Protein AF-A0ABD5S0T3-F1 (afdb_monomer_lite)

Organism: NCBI:txid1776492

Radius of gyration: 14.3 Å; chains: 1; bounding box: 36×29×38 Å

Foldseek 3Di:
DDDPPPPPPDPPDPLLVLLVVLLVLVQVVCCVVPRHADVVHQLQNVQVVCVVVPDDVLNVLSSVLNCCCPVHPHDGRVSSVSSNVSSVVVCVVSPVVCCVVPPDDD

Sequence (106 aa):
YRMLWLYRQGARTDPKADVERAFARLEYLLSREYRERRQGETPRAYLRSLGSVGLDSRAATVGRLYERAHYGAGIDPEEADEAVRTVNALVRERTPVVGRLFGRSS

InterPro domains:
  IPR025403 Protein-glutamine gamma-glutamyltransferase-like, C-terminal [PF13559] (22-86)

pLDDT: mean 83.35, std 18.57, range [37.22, 97.5]

Secondary structure (DSSP, 8-state):
----STT---SS--HHHHHHHHHHHHHHHHHHHT-PPPTT--HHHHHHHHHTTT--HHHHHHHHHHHHHHHSS---HHHHHHHHHHHHHHHHHH-TTGGGTS----

Structure (mmCIF, N/CA/C/O backbone):
data_AF-A0ABD5S0T3-F1
#
_entry.id   AF-A0ABD5S0T3-F1
#
loop_
_atom_site.group_PDB
_atom_site.id
_atom_site.type_symbol
_atom_site.label_atom_id
_atom_site.label_alt_id
_atom_site.label_comp_id
_atom_site.label_asym_id
_atom_site.label_entity_id
_atom_site.label_seq_id
_atom_site.pdbx_PDB_ins_code
_atom_site.Cartn_x
_atom_site.Cartn_y
_atom_site.Cartn_z
_atom_site.occupancy
_atom_site.B_iso_or_equiv
_atom_site.auth_seq_id
_atom_site.auth_comp_id
_atom_site.auth_asym_id
_atom_site.auth_atom_id
_atom_site.pdbx_PDB_model_num
ATOM 1 N N . TYR A 1 1 ? 10.627 18.828 -4.176 1.00 37.22 1 TYR A N 1
ATOM 2 C CA . TYR A 1 1 ? 11.482 18.889 -5.377 1.00 37.22 1 TYR A CA 1
ATOM 3 C C . TYR A 1 1 ? 10.721 18.240 -6.534 1.00 37.22 1 TYR A C 1
ATOM 5 O O . TYR A 1 1 ? 10.343 17.087 -6.423 1.00 37.22 1 TYR A O 1
ATOM 13 N N . ARG A 1 2 ? 10.407 19.054 -7.551 1.00 49.41 2 ARG A N 1
ATOM 14 C CA . ARG A 1 2 ? 10.103 18.791 -8.975 1.00 49.41 2 ARG A CA 1
ATOM 15 C C . ARG A 1 2 ? 9.215 17.606 -9.432 1.00 49.41 2 ARG A C 1
ATOM 17 O O . ARG A 1 2 ? 9.657 16.478 -9.612 1.00 49.41 2 ARG A O 1
ATOM 24 N N . MET A 1 3 ? 7.992 17.993 -9.806 1.00 49.16 3 MET A N 1
ATOM 25 C CA . MET A 1 3 ? 7.000 17.335 -10.668 1.00 49.16 3 MET A CA 1
ATOM 26 C C . MET A 1 3 ? 7.515 17.130 -12.112 1.00 49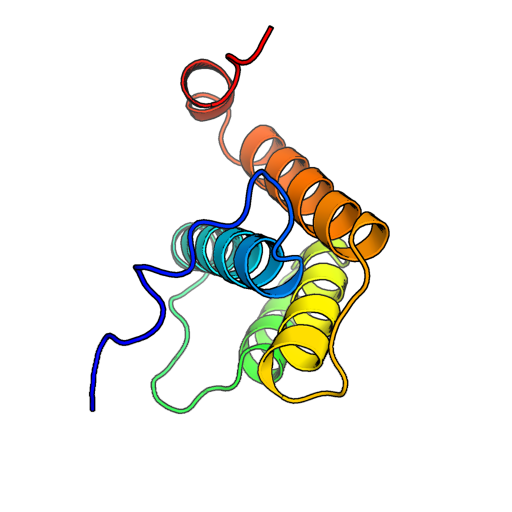.16 3 MET A C 1
ATOM 28 O O . MET A 1 3 ? 7.159 17.890 -13.007 1.00 49.16 3 MET A O 1
ATOM 32 N N . LEU A 1 4 ? 8.371 16.133 -12.358 1.00 51.41 4 LEU A N 1
ATOM 33 C CA . LEU A 1 4 ? 8.871 15.823 -13.716 1.00 51.41 4 LEU A CA 1
ATOM 34 C C . LEU A 1 4 ? 8.328 14.526 -14.325 1.00 51.41 4 LEU A C 1
ATOM 36 O O . LEU A 1 4 ? 8.660 14.205 -15.460 1.00 51.41 4 LEU A O 1
ATOM 40 N N . TRP A 1 5 ? 7.463 13.801 -13.619 1.00 55.38 5 TRP A N 1
ATOM 41 C CA . TRP A 1 5 ? 6.963 12.510 -14.101 1.00 55.38 5 TRP A CA 1
ATOM 42 C C . TRP A 1 5 ? 5.483 12.534 -14.542 1.00 55.38 5 TRP A C 1
ATOM 44 O O . TRP A 1 5 ? 5.016 11.614 -15.198 1.00 55.38 5 TRP A O 1
ATOM 54 N N . LEU A 1 6 ? 4.766 13.649 -14.331 1.00 51.81 6 LEU A N 1
ATOM 55 C CA . LEU A 1 6 ? 3.372 13.833 -14.781 1.00 51.81 6 LEU A CA 1
ATOM 56 C C . LEU A 1 6 ? 3.182 13.853 -16.316 1.00 51.81 6 LEU A C 1
ATOM 58 O O . LEU A 1 6 ? 2.044 13.833 -16.776 1.00 51.81 6 LEU A O 1
ATOM 62 N N . TYR A 1 7 ? 4.262 13.879 -17.108 1.00 47.38 7 TYR A N 1
ATOM 63 C CA . TYR A 1 7 ? 4.205 14.029 -18.570 1.00 47.38 7 TYR A CA 1
ATOM 64 C C . TYR A 1 7 ? 4.801 12.870 -19.376 1.00 47.38 7 TYR A C 1
ATOM 66 O O . TYR A 1 7 ? 4.855 12.967 -20.602 1.00 47.38 7 TYR A O 1
ATOM 74 N N . ARG A 1 8 ? 5.198 11.747 -18.757 1.00 53.94 8 ARG A N 1
ATOM 75 C CA . ARG A 1 8 ? 5.528 10.550 -19.548 1.00 53.94 8 ARG A CA 1
ATOM 76 C C . ARG A 1 8 ? 4.231 9.832 -19.949 1.00 53.94 8 ARG A C 1
ATOM 78 O O . ARG A 1 8 ? 3.863 8.806 -19.397 1.00 53.94 8 ARG A O 1
ATOM 85 N N . GLN A 1 9 ? 3.529 10.419 -20.913 1.00 53.12 9 GLN A N 1
ATOM 86 C CA . GLN A 1 9 ? 2.460 9.780 -21.674 1.00 53.12 9 GLN A CA 1
ATOM 87 C C . GLN A 1 9 ? 3.103 8.819 -22.686 1.00 53.12 9 GLN A C 1
ATOM 89 O O . GLN A 1 9 ? 3.449 9.211 -23.797 1.00 53.12 9 GLN A O 1
ATOM 94 N N . GLY A 1 10 ? 3.312 7.568 -22.278 1.00 42.94 10 GLY A N 1
ATOM 95 C CA . GLY A 1 10 ? 3.418 6.429 -23.188 1.00 42.94 10 GLY A CA 1
ATOM 96 C C . GLY A 1 10 ? 2.121 5.641 -23.061 1.00 42.94 10 GLY A C 1
ATOM 97 O O . GLY A 1 10 ? 1.704 5.374 -21.937 1.00 42.94 10 GLY A O 1
ATOM 98 N N . ALA A 1 11 ? 1.449 5.379 -24.184 1.00 46.72 11 ALA A N 1
ATOM 99 C CA . ALA A 1 11 ? 0.174 4.663 -24.287 1.00 46.72 11 ALA A CA 1
ATOM 100 C C . ALA A 1 11 ? 0.061 3.549 -23.240 1.00 46.72 11 ALA A C 1
ATOM 102 O O . ALA A 1 11 ? 1.035 2.820 -23.131 1.00 46.72 11 ALA A O 1
ATOM 103 N N . ARG A 1 12 ? -1.063 3.461 -22.491 1.00 58.47 12 ARG A N 1
ATOM 104 C CA . ARG A 1 12 ? -1.375 2.427 -21.467 1.00 58.47 12 ARG A CA 1
ATOM 105 C C . ARG A 1 12 ? -0.183 1.496 -21.192 1.00 58.47 12 ARG A C 1
ATOM 107 O O . ARG A 1 12 ? 0.016 0.652 -22.056 1.00 58.47 12 ARG A O 1
ATOM 114 N N . THR A 1 13 ? 0.548 1.638 -20.073 1.00 63.91 13 THR A N 1
ATOM 115 C CA . THR A 1 13 ? 1.523 0.676 -19.472 1.00 63.91 13 THR A CA 1
ATOM 116 C C . THR A 1 13 ? 2.755 1.420 -18.920 1.00 63.91 13 THR A C 1
ATOM 118 O O . THR A 1 13 ? 3.841 1.345 -19.486 1.00 63.91 13 THR A O 1
ATOM 121 N N . ASP A 1 14 ? 2.627 2.146 -17.803 1.00 82.50 14 ASP A N 1
ATOM 122 C CA . ASP A 1 14 ? 3.775 2.274 -16.887 1.00 82.50 14 ASP A CA 1
ATOM 123 C C . ASP A 1 14 ? 3.402 1.477 -15.633 1.00 82.50 14 ASP A C 1
ATOM 125 O O . ASP A 1 14 ? 2.657 1.979 -14.788 1.00 82.50 14 ASP A O 1
ATOM 129 N N . PRO A 1 15 ? 3.866 0.220 -15.520 1.00 90.25 15 PRO A N 1
ATOM 130 C CA . PRO A 1 15 ? 3.507 -0.663 -14.416 1.00 90.25 15 PRO A CA 1
ATOM 131 C C . PRO A 1 15 ? 3.727 -0.007 -13.050 1.00 90.25 15 PRO A C 1
ATOM 133 O O . PRO A 1 15 ? 2.887 -0.113 -12.153 1.00 90.25 15 PRO A O 1
ATOM 136 N N . LYS A 1 16 ? 4.814 0.767 -12.910 1.00 91.06 16 LYS A N 1
ATOM 137 C CA . LYS A 1 16 ? 5.114 1.505 -11.682 1.00 91.06 16 LYS A CA 1
ATOM 138 C C . LYS A 1 16 ? 4.027 2.529 -11.373 1.00 91.06 16 LYS A C 1
ATOM 140 O O . LYS A 1 16 ? 3.556 2.581 -10.238 1.00 91.06 16 LYS A O 1
ATOM 145 N N . ALA A 1 17 ? 3.602 3.300 -12.373 1.00 90.38 17 ALA A N 1
ATOM 146 C CA . ALA A 1 17 ? 2.526 4.279 -12.239 1.00 90.38 17 ALA A CA 1
ATOM 147 C C . ALA A 1 17 ? 1.245 3.672 -11.682 1.00 90.38 17 ALA A C 1
ATOM 149 O O . ALA A 1 17 ? 0.579 4.246 -10.814 1.00 90.38 17 ALA A O 1
ATOM 150 N N . ASP A 1 18 ? 0.885 2.519 -12.230 1.00 91.88 18 ASP A N 1
ATOM 151 C CA . ASP A 1 18 ? -0.378 1.870 -11.938 1.00 91.88 18 ASP A CA 1
ATOM 152 C C . ASP A 1 18 ? -0.379 1.299 -10.522 1.00 91.88 18 ASP A C 1
ATOM 154 O O . ASP A 1 18 ? -1.361 1.472 -9.793 1.00 91.88 18 ASP A O 1
ATOM 158 N N . VAL A 1 19 ? 0.750 0.750 -10.071 1.00 95.00 19 VAL A N 1
ATOM 159 C CA . VAL A 1 19 ? 0.901 0.296 -8.685 1.00 95.00 19 VAL A CA 1
ATOM 160 C C . VAL A 1 19 ? 0.986 1.449 -7.693 1.00 95.00 19 VAL A C 1
ATOM 162 O O . VAL A 1 19 ? 0.361 1.366 -6.636 1.00 95.00 19 VAL A O 1
ATOM 165 N N . GLU A 1 20 ? 1.673 2.548 -8.012 1.00 94.62 20 GLU A N 1
ATOM 166 C CA . GLU A 1 20 ? 1.678 3.745 -7.159 1.00 94.62 20 GLU A CA 1
ATOM 167 C C . GLU A 1 20 ? 0.258 4.296 -6.970 1.00 94.62 20 GLU A C 1
ATOM 169 O O . GLU A 1 20 ? -0.165 4.581 -5.844 1.00 94.62 20 GLU A O 1
ATOM 174 N N . ARG A 1 21 ? -0.529 4.358 -8.051 1.00 93.94 21 ARG A N 1
ATOM 175 C CA . ARG A 1 21 ? -1.935 4.780 -7.997 1.00 93.94 21 ARG A CA 1
ATOM 176 C C . ARG A 1 21 ? -2.807 3.794 -7.220 1.00 93.94 21 ARG A C 1
ATOM 178 O O . ARG A 1 21 ? -3.666 4.221 -6.445 1.00 93.94 21 ARG A O 1
ATOM 185 N N . ALA A 1 22 ? -2.616 2.490 -7.419 1.00 95.56 22 ALA A N 1
ATOM 186 C CA . ALA A 1 22 ? -3.337 1.456 -6.683 1.00 95.56 22 ALA A CA 1
ATOM 187 C C . ALA A 1 22 ? -3.040 1.545 -5.179 1.00 95.56 22 ALA A C 1
ATOM 189 O O . ALA A 1 22 ? -3.965 1.548 -4.365 1.00 95.56 22 ALA A O 1
ATOM 190 N N . PHE A 1 23 ? -1.772 1.704 -4.806 1.00 96.56 23 PHE A N 1
ATOM 191 C CA . PHE A 1 23 ? -1.364 1.834 -3.413 1.00 96.56 23 PHE A CA 1
ATOM 192 C C . PHE A 1 23 ? -1.922 3.102 -2.758 1.00 96.56 23 PHE A C 1
ATOM 194 O O . PHE A 1 23 ? -2.440 3.027 -1.647 1.00 96.56 23 PHE A O 1
ATOM 201 N N . ALA A 1 24 ? -1.918 4.247 -3.448 1.00 94.94 24 ALA A N 1
ATOM 202 C CA . ALA A 1 24 ? -2.523 5.475 -2.926 1.00 94.94 24 ALA A CA 1
ATOM 203 C C . ALA A 1 24 ? -4.027 5.308 -2.630 1.00 94.94 24 ALA A C 1
ATOM 205 O O . ALA A 1 24 ? -4.525 5.775 -1.605 1.00 94.94 24 ALA A O 1
ATOM 206 N N . ARG A 1 25 ? -4.758 4.592 -3.498 1.00 96.62 25 ARG A N 1
ATOM 207 C CA . ARG A 1 25 ? -6.180 4.267 -3.276 1.00 96.62 25 ARG A CA 1
ATOM 208 C C . ARG A 1 25 ? -6.380 3.322 -2.093 1.00 96.62 25 ARG A C 1
ATOM 210 O O . ARG A 1 25 ? -7.331 3.503 -1.335 1.00 96.62 25 ARG A O 1
ATOM 217 N N . LEU A 1 26 ? -5.498 2.336 -1.931 1.00 96.56 26 LEU A N 1
ATOM 218 C CA . LEU A 1 26 ? -5.501 1.453 -0.768 1.00 96.56 26 LEU A CA 1
ATOM 219 C C . LEU A 1 26 ? -5.248 2.243 0.521 1.00 96.56 26 LEU A C 1
ATOM 221 O O . LEU A 1 26 ? -6.007 2.098 1.469 1.00 96.56 26 LEU A O 1
ATOM 225 N N . GLU A 1 27 ? -4.233 3.106 0.557 1.00 95.69 27 GLU A N 1
ATOM 226 C CA . GLU A 1 27 ? -3.921 3.923 1.735 1.00 95.69 27 GLU A CA 1
ATOM 227 C C . GLU A 1 27 ? -5.089 4.835 2.121 1.00 95.69 27 GLU A C 1
ATOM 229 O O . GLU A 1 27 ? -5.428 4.931 3.298 1.00 95.69 27 GLU A O 1
ATOM 234 N N . TYR A 1 28 ? -5.766 5.429 1.136 1.00 93.88 28 TYR A N 1
ATOM 235 C CA . TYR A 1 28 ? -6.985 6.196 1.379 1.00 93.88 28 TYR A CA 1
ATOM 236 C C . TYR A 1 28 ? -8.118 5.344 1.976 1.00 93.88 28 TYR A C 1
ATOM 238 O O . TYR A 1 28 ? -8.803 5.780 2.896 1.00 93.88 28 TYR A O 1
ATOM 246 N N . LEU A 1 29 ? -8.325 4.117 1.489 1.00 94.00 29 LEU A N 1
ATOM 247 C CA . LEU A 1 29 ? -9.315 3.207 2.074 1.00 94.00 29 LEU A CA 1
ATOM 248 C C . LEU A 1 29 ? -8.965 2.877 3.536 1.00 94.00 29 LEU A C 1
ATOM 250 O O . LEU A 1 29 ? -9.822 2.953 4.415 1.00 94.00 29 LEU A O 1
ATOM 254 N N . LEU A 1 30 ? -7.698 2.557 3.804 1.00 94.69 30 LEU A N 1
ATOM 255 C CA . LEU A 1 30 ? -7.223 2.180 5.137 1.00 94.69 30 LEU A CA 1
ATOM 256 C C . LEU A 1 30 ? -7.220 3.349 6.124 1.00 94.69 30 LEU A C 1
ATOM 258 O O . LEU A 1 30 ? -7.452 3.136 7.315 1.00 94.69 30 LEU A O 1
ATOM 262 N N . SER A 1 31 ? -7.012 4.579 5.651 1.00 93.81 31 SER A N 1
ATOM 263 C CA . SER A 1 31 ? -7.105 5.763 6.504 1.00 93.81 31 SER A CA 1
ATOM 264 C C . SER A 1 31 ? -8.524 6.012 7.003 1.00 93.81 31 SER A C 1
ATOM 266 O O . SER A 1 31 ? -8.704 6.471 8.128 1.00 93.81 31 SER A O 1
ATOM 268 N N . ARG A 1 32 ? -9.527 5.662 6.191 1.00 92.38 32 ARG A N 1
ATOM 269 C CA . ARG A 1 32 ? -10.947 5.753 6.546 1.00 92.38 32 ARG A CA 1
ATOM 270 C C . ARG A 1 32 ? -11.403 4.638 7.480 1.00 92.38 32 ARG A C 1
ATOM 272 O O . ARG A 1 32 ? -12.270 4.884 8.311 1.00 92.38 32 ARG A O 1
ATOM 279 N N . GLU A 1 33 ? -10.866 3.435 7.307 1.00 90.50 33 GLU A N 1
ATOM 280 C CA . GLU A 1 33 ? -11.273 2.243 8.060 1.00 90.50 33 GLU A CA 1
ATOM 281 C C . GLU A 1 33 ? -10.540 2.110 9.403 1.00 90.50 33 GLU A C 1
ATOM 283 O O . GLU A 1 33 ? -11.131 1.675 10.387 1.00 90.50 33 GLU A O 1
ATOM 288 N N . TYR A 1 34 ? -9.267 2.511 9.457 1.00 92.38 34 TYR A N 1
ATOM 289 C CA . TYR A 1 34 ? -8.416 2.323 10.629 1.00 92.38 34 TYR A CA 1
ATOM 290 C C . TYR A 1 34 ? -7.821 3.646 11.117 1.00 92.38 34 TYR A C 1
ATOM 292 O O . TYR A 1 34 ? -8.280 4.228 12.096 1.00 92.38 34 TYR A O 1
ATOM 300 N N . ARG A 1 35 ? -6.752 4.106 10.460 1.00 95.00 35 ARG A N 1
ATOM 301 C CA . ARG A 1 35 ? -6.023 5.332 10.803 1.00 95.00 35 ARG A CA 1
ATOM 302 C C . ARG A 1 35 ? -5.166 5.791 9.639 1.00 95.00 35 ARG A C 1
ATOM 304 O O . ARG A 1 35 ? -4.716 4.975 8.836 1.00 95.00 35 ARG A O 1
ATOM 311 N N . GLU A 1 36 ? -4.838 7.072 9.608 1.00 95.31 36 GLU A N 1
ATOM 312 C CA . GLU A 1 36 ? -3.845 7.610 8.680 1.00 95.31 36 GLU A CA 1
ATOM 313 C C . GLU A 1 36 ? -2.445 7.015 8.922 1.00 95.31 36 GLU A C 1
ATOM 315 O O . GLU A 1 36 ? -2.080 6.628 10.045 1.00 95.31 36 GLU A O 1
ATOM 320 N N . ARG A 1 37 ? -1.648 6.942 7.850 1.00 96.06 37 ARG A N 1
ATOM 321 C CA . ARG A 1 37 ? -0.224 6.606 7.928 1.00 96.06 37 ARG A CA 1
ATOM 322 C C . ARG A 1 37 ? 0.520 7.741 8.627 1.00 96.06 37 ARG A C 1
ATOM 324 O O . ARG A 1 37 ? 0.332 8.909 8.294 1.00 96.06 37 ARG A O 1
ATOM 331 N N . ARG A 1 38 ? 1.373 7.413 9.598 1.00 94.38 38 ARG A N 1
ATOM 332 C CA . ARG A 1 38 ? 2.121 8.433 10.347 1.00 94.38 38 ARG A CA 1
ATOM 333 C C . ARG A 1 38 ? 3.213 9.048 9.476 1.00 94.38 38 ARG A C 1
ATOM 335 O O . ARG A 1 38 ? 3.752 8.409 8.573 1.00 94.38 38 ARG A O 1
ATOM 342 N N . GLN A 1 39 ? 3.591 10.285 9.785 1.00 93.56 39 GLN A N 1
ATOM 343 C CA . GLN A 1 39 ? 4.748 10.908 9.150 1.00 93.56 39 GLN A CA 1
ATOM 344 C C . GLN A 1 39 ? 6.008 10.065 9.417 1.00 93.56 39 GLN A C 1
ATOM 346 O O . GLN A 1 39 ? 6.258 9.654 10.547 1.00 93.56 39 GLN A O 1
ATOM 351 N N . GLY A 1 40 ? 6.777 9.776 8.364 1.00 93.69 40 GLY A N 1
ATOM 352 C CA . GLY A 1 40 ? 7.976 8.932 8.438 1.00 93.69 40 GLY A CA 1
ATOM 353 C C . GLY A 1 40 ? 7.705 7.424 8.525 1.00 93.69 40 GLY A C 1
ATOM 354 O O . GLY A 1 40 ? 8.646 6.636 8.465 1.00 93.69 40 GLY A O 1
ATOM 355 N N . GLU A 1 41 ? 6.445 6.996 8.628 1.00 95.62 41 GLU A N 1
ATOM 356 C CA . GLU A 1 41 ? 6.092 5.579 8.606 1.00 95.62 41 GLU A CA 1
ATOM 357 C C . GLU A 1 41 ? 6.167 5.034 7.178 1.00 95.62 41 GLU A C 1
ATOM 359 O O . GLU A 1 41 ? 5.573 5.583 6.247 1.00 95.62 41 GLU A O 1
ATOM 364 N N . THR A 1 42 ? 6.899 3.934 7.000 1.00 95.06 42 THR A N 1
ATOM 365 C CA . THR A 1 42 ? 7.001 3.283 5.692 1.00 95.06 42 THR A CA 1
ATOM 366 C C . THR A 1 42 ? 5.696 2.559 5.340 1.00 95.06 42 THR A C 1
ATOM 368 O O . THR A 1 42 ? 4.998 2.080 6.241 1.00 95.06 42 THR A O 1
ATOM 371 N N . PRO A 1 43 ? 5.375 2.399 4.043 1.00 94.19 43 PRO A N 1
ATOM 372 C CA . PRO A 1 43 ? 4.253 1.581 3.575 1.00 94.19 43 PRO A CA 1
ATOM 373 C C . PRO A 1 43 ? 4.155 0.215 4.265 1.00 94.19 43 PRO A C 1
ATOM 375 O O . PRO A 1 43 ? 3.102 -0.159 4.782 1.00 94.19 43 PRO A O 1
ATOM 378 N N . ARG A 1 44 ? 5.268 -0.520 4.350 1.00 93.50 44 ARG A N 1
ATOM 379 C CA . ARG A 1 44 ? 5.308 -1.823 5.019 1.00 93.50 44 ARG A CA 1
ATOM 380 C C . ARG A 1 44 ? 5.099 -1.749 6.524 1.00 93.50 44 ARG A C 1
ATOM 382 O O . ARG A 1 44 ? 4.431 -2.630 7.063 1.00 93.50 44 ARG A O 1
ATOM 389 N N . ALA A 1 45 ? 5.659 -0.752 7.210 1.00 95.62 45 ALA A N 1
ATOM 390 C CA . ALA A 1 45 ? 5.434 -0.581 8.646 1.00 95.62 45 ALA A CA 1
ATOM 391 C C . ALA A 1 45 ? 3.956 -0.285 8.935 1.00 95.62 45 ALA A C 1
ATOM 393 O O . ALA A 1 45 ? 3.359 -0.924 9.804 1.00 95.62 45 ALA A O 1
ATOM 394 N N . TYR A 1 46 ? 3.355 0.589 8.128 1.00 96.56 46 TYR A N 1
ATOM 395 C CA . TYR A 1 46 ? 1.940 0.923 8.197 1.00 96.56 46 TYR A CA 1
ATOM 396 C C . TYR A 1 46 ? 1.055 -0.316 8.037 1.00 96.56 46 TYR A C 1
ATOM 398 O O . TYR A 1 46 ? 0.313 -0.659 8.959 1.00 96.56 46 TYR A O 1
ATOM 406 N N . LEU A 1 47 ? 1.203 -1.058 6.934 1.00 96.44 47 LEU A N 1
ATOM 407 C CA . LEU A 1 47 ? 0.414 -2.267 6.679 1.00 96.44 47 LEU A CA 1
ATOM 408 C C . LEU A 1 47 ? 0.641 -3.354 7.737 1.00 96.44 47 LEU A C 1
ATOM 410 O O . LEU A 1 47 ? -0.310 -4.001 8.167 1.00 96.44 47 LEU A O 1
ATOM 414 N N . ARG A 1 48 ? 1.883 -3.535 8.208 1.00 95.69 48 ARG A N 1
ATOM 415 C CA . ARG A 1 48 ? 2.187 -4.481 9.293 1.00 95.69 48 ARG A CA 1
ATOM 416 C C . ARG A 1 48 ? 1.434 -4.121 10.571 1.00 95.69 48 ARG A C 1
ATOM 418 O O . ARG A 1 48 ? 0.895 -5.015 11.212 1.00 95.69 48 ARG A O 1
ATOM 425 N N . SER A 1 49 ? 1.392 -2.839 10.933 1.00 96.06 49 SER A N 1
ATOM 426 C CA . SER A 1 49 ? 0.688 -2.395 12.140 1.00 96.06 49 SER A CA 1
ATOM 427 C C . SER A 1 49 ? -0.819 -2.658 12.065 1.00 96.06 49 SER A C 1
ATOM 429 O O . SER A 1 49 ? -1.424 -3.037 13.063 1.00 96.06 49 SER A O 1
ATOM 431 N N . LEU A 1 50 ? -1.411 -2.515 10.873 1.00 95.31 50 LEU A N 1
ATOM 432 C CA . LEU A 1 50 ? -2.826 -2.794 10.638 1.00 95.31 50 LEU A CA 1
ATOM 433 C C . LEU A 1 50 ? -3.120 -4.303 10.576 1.00 95.31 50 LEU A C 1
ATOM 435 O O . LEU A 1 50 ? -4.216 -4.735 10.924 1.00 95.31 50 LEU A O 1
ATOM 439 N N . GLY A 1 51 ? -2.135 -5.123 10.196 1.00 92.12 51 GLY A N 1
ATOM 440 C CA . GLY A 1 51 ? -2.218 -6.587 10.244 1.00 92.12 51 GLY A CA 1
ATOM 441 C C . GLY A 1 51 ? -2.637 -7.120 11.614 1.00 92.12 51 GLY A C 1
ATOM 442 O O . GLY A 1 51 ? -3.467 -8.020 11.694 1.00 92.12 51 GLY A O 1
ATOM 443 N N . SER A 1 52 ? -2.146 -6.508 12.693 1.00 89.69 52 SER A N 1
ATOM 444 C CA . SER A 1 52 ? -2.484 -6.900 14.067 1.00 89.69 52 SER A CA 1
ATOM 445 C C . SER A 1 52 ? -3.941 -6.628 14.461 1.00 89.69 52 SER A C 1
ATOM 447 O O . SER A 1 52 ? -4.398 -7.163 15.465 1.00 89.69 52 SER A O 1
ATOM 449 N N . VAL A 1 53 ? -4.665 -5.801 13.700 1.00 89.00 53 VAL A N 1
ATOM 450 C CA . VAL A 1 53 ? -6.064 -5.419 13.971 1.00 89.00 53 VAL A CA 1
ATOM 451 C C . VAL A 1 53 ? -7.034 -5.906 12.888 1.00 89.00 53 VAL A C 1
ATOM 453 O O . VAL A 1 53 ? -8.164 -5.433 12.813 1.00 89.00 53 VAL A O 1
ATOM 456 N N . GLY A 1 54 ? -6.608 -6.865 12.056 1.00 87.62 54 GLY A N 1
ATOM 457 C CA . GLY A 1 54 ? -7.481 -7.537 11.088 1.00 87.62 54 GLY A CA 1
ATOM 458 C C . GLY A 1 54 ? -7.395 -7.024 9.650 1.00 87.62 54 GLY A C 1
ATOM 459 O O . GLY A 1 54 ? -8.346 -7.197 8.892 1.00 87.62 54 GLY A O 1
ATOM 460 N N . LEU A 1 55 ? -6.280 -6.404 9.245 1.00 92.12 55 LEU A N 1
ATOM 461 C CA . LEU A 1 55 ? -6.063 -6.061 7.837 1.00 92.12 55 LEU A CA 1
ATOM 462 C C . LEU A 1 55 ? -6.049 -7.317 6.950 1.00 92.12 55 LEU A C 1
ATOM 464 O O . LEU A 1 55 ? -5.316 -8.272 7.201 1.00 92.12 55 LEU A O 1
ATOM 468 N N . ASP A 1 56 ? -6.794 -7.258 5.849 1.00 92.94 56 ASP A N 1
ATOM 469 C CA . ASP A 1 56 ? -6.779 -8.282 4.803 1.00 92.94 56 ASP A CA 1
ATOM 470 C C . ASP A 1 56 ? -5.374 -8.471 4.203 1.00 92.94 56 ASP A C 1
ATOM 472 O O . ASP A 1 56 ? -4.715 -7.515 3.779 1.00 92.94 56 ASP A O 1
ATOM 476 N N . SER A 1 57 ? -4.924 -9.723 4.126 1.00 92.81 57 SER A N 1
ATOM 477 C CA . SER A 1 57 ? -3.594 -10.096 3.636 1.00 92.81 57 SER A CA 1
ATOM 478 C C . SER A 1 57 ? -3.324 -9.636 2.198 1.00 92.81 57 SER A C 1
ATOM 480 O O . SER A 1 57 ? -2.169 -9.361 1.853 1.00 92.81 57 SER A O 1
ATOM 482 N N . ARG A 1 58 ? -4.368 -9.456 1.377 1.00 96.19 58 ARG A N 1
ATOM 483 C CA . ARG A 1 58 ? -4.274 -8.889 0.022 1.00 96.19 58 ARG A CA 1
ATOM 484 C C . ARG A 1 58 ? -3.665 -7.485 0.025 1.00 96.19 58 ARG A C 1
ATOM 486 O O . ARG A 1 58 ? -2.8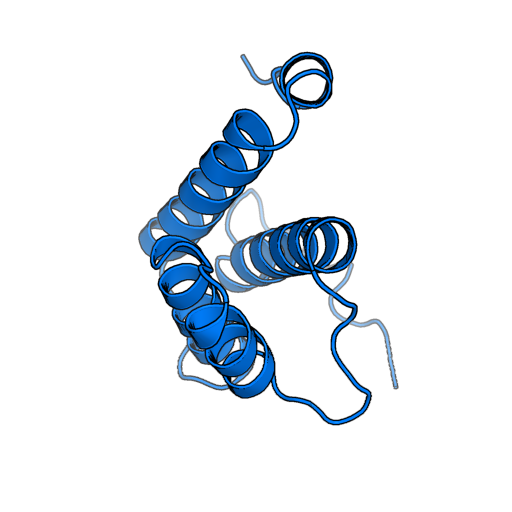62 -7.165 -0.851 1.00 96.19 58 ARG A O 1
ATOM 493 N N . ALA A 1 59 ? -3.958 -6.665 1.037 1.00 95.69 59 ALA A N 1
ATOM 494 C CA . ALA A 1 59 ? -3.377 -5.328 1.173 1.00 95.69 59 ALA A CA 1
ATOM 495 C C . ALA A 1 59 ? -1.852 -5.383 1.377 1.00 95.69 59 ALA A C 1
ATOM 497 O O . ALA A 1 59 ? -1.114 -4.568 0.819 1.00 95.69 59 ALA A O 1
ATOM 498 N N . ALA A 1 60 ? -1.359 -6.389 2.110 1.00 94.88 60 ALA A N 1
ATOM 499 C CA . ALA A 1 60 ? 0.074 -6.610 2.276 1.00 94.88 60 ALA A CA 1
ATOM 500 C C . ALA A 1 60 ? 0.760 -6.993 0.955 1.00 94.88 60 ALA A C 1
ATOM 502 O O . ALA A 1 60 ? 1.906 -6.603 0.733 1.00 94.88 60 ALA A O 1
ATOM 503 N N . THR A 1 61 ? 0.082 -7.731 0.070 1.00 95.19 61 THR A N 1
ATOM 504 C CA . THR A 1 61 ? 0.600 -8.064 -1.269 1.00 95.19 61 THR A CA 1
ATOM 505 C C . THR A 1 61 ? 0.759 -6.821 -2.136 1.00 95.19 61 THR A C 1
ATOM 507 O O . THR A 1 61 ? 1.847 -6.594 -2.662 1.00 95.19 61 THR A O 1
ATOM 510 N N . VAL A 1 62 ? -0.258 -5.959 -2.191 1.00 97.06 62 VAL A N 1
ATOM 511 C CA . VAL A 1 62 ? -0.184 -4.677 -2.916 1.00 97.06 62 VAL A CA 1
ATOM 512 C C . VAL A 1 62 ? 0.957 -3.804 -2.382 1.00 97.06 62 VAL A C 1
ATOM 514 O O . VAL A 1 62 ? 1.705 -3.222 -3.163 1.00 97.06 62 VAL A O 1
ATOM 517 N N . GLY A 1 63 ? 1.150 -3.760 -1.059 1.00 96.19 63 GLY A N 1
ATOM 518 C CA . GLY A 1 63 ? 2.269 -3.038 -0.449 1.00 96.19 63 GLY A CA 1
ATOM 519 C C . GLY A 1 63 ? 3.646 -3.536 -0.897 1.00 96.19 63 GLY A C 1
ATOM 520 O O . GLY A 1 63 ? 4.536 -2.725 -1.140 1.00 96.19 63 GLY A O 1
ATOM 521 N N . ARG A 1 64 ? 3.829 -4.853 -1.063 1.00 95.31 64 ARG A N 1
ATOM 522 C CA . ARG A 1 64 ? 5.093 -5.415 -1.575 1.00 95.31 64 ARG A CA 1
ATOM 523 C C . ARG A 1 64 ? 5.342 -5.031 -3.031 1.00 95.31 64 ARG A C 1
ATOM 525 O O . ARG A 1 64 ? 6.466 -4.669 -3.370 1.00 95.31 64 ARG A O 1
ATOM 532 N N . LEU A 1 65 ? 4.304 -5.085 -3.868 1.00 96.19 65 LEU A N 1
ATOM 533 C CA . LEU A 1 65 ? 4.393 -4.665 -5.270 1.00 96.19 65 LEU A CA 1
ATOM 534 C C . LEU A 1 65 ? 4.759 -3.179 -5.368 1.00 96.19 65 LEU A C 1
ATOM 536 O O . LEU A 1 65 ? 5.650 -2.821 -6.134 1.00 96.19 65 LEU A O 1
ATOM 540 N N . TYR A 1 66 ? 4.155 -2.333 -4.526 1.00 96.00 66 TYR A N 1
ATOM 541 C CA . TYR A 1 66 ? 4.503 -0.914 -4.425 1.00 96.00 66 TYR A CA 1
ATOM 542 C C . TYR A 1 66 ? 5.965 -0.701 -4.039 1.00 96.00 66 TYR A C 1
ATOM 544 O O . TYR A 1 66 ? 6.671 0.047 -4.710 1.00 96.00 66 TYR A O 1
ATOM 552 N N . GLU A 1 67 ? 6.450 -1.367 -2.987 1.00 95.25 67 GLU A N 1
ATOM 553 C CA . GLU A 1 67 ? 7.844 -1.208 -2.563 1.00 95.25 67 GLU A CA 1
ATOM 554 C C . GLU A 1 67 ? 8.821 -1.645 -3.657 1.00 95.25 67 GLU A C 1
ATOM 556 O O . GLU A 1 67 ? 9.811 -0.953 -3.898 1.00 95.25 67 GLU A O 1
ATOM 561 N N . ARG A 1 68 ? 8.532 -2.742 -4.368 1.00 94.38 68 ARG A N 1
ATOM 562 C CA . ARG A 1 68 ? 9.387 -3.218 -5.462 1.00 94.38 68 ARG A CA 1
ATOM 563 C C . ARG A 1 68 ? 9.362 -2.279 -6.672 1.00 94.38 68 ARG A C 1
ATOM 565 O O . ARG A 1 68 ? 10.414 -2.036 -7.256 1.00 94.38 68 ARG A O 1
ATOM 572 N N . ALA A 1 69 ? 8.207 -1.708 -7.005 1.00 93.00 69 ALA A N 1
ATOM 573 C CA . ALA A 1 69 ? 8.076 -0.718 -8.072 1.00 93.00 69 ALA A CA 1
ATOM 574 C C . ALA A 1 69 ? 8.771 0.614 -7.731 1.00 93.00 69 ALA A C 1
ATOM 576 O O . ALA A 1 69 ? 9.377 1.263 -8.588 1.00 93.00 69 ALA A O 1
ATOM 577 N N . HIS A 1 70 ? 8.681 1.043 -6.471 1.00 91.69 70 HIS A N 1
ATOM 578 C CA . HIS A 1 70 ? 9.151 2.357 -6.051 1.00 91.69 70 HIS A CA 1
ATOM 579 C C . HIS A 1 70 ? 10.637 2.369 -5.672 1.00 91.69 70 HIS A C 1
ATOM 581 O O . HIS A 1 70 ? 11.358 3.268 -6.107 1.00 91.69 70 HIS A O 1
ATOM 587 N N . TYR A 1 71 ? 11.091 1.369 -4.910 1.00 89.00 71 TYR A N 1
ATOM 588 C CA . TYR A 1 71 ? 12.454 1.272 -4.369 1.00 89.00 71 TYR A CA 1
ATOM 589 C C . TYR A 1 71 ? 13.285 0.125 -4.961 1.00 89.00 71 TYR A C 1
ATOM 591 O O . TYR A 1 71 ? 14.496 0.089 -4.757 1.00 89.00 71 TYR A O 1
ATOM 599 N N . GLY A 1 72 ? 12.646 -0.839 -5.626 1.00 88.75 72 GLY A N 1
ATOM 600 C CA . GLY A 1 72 ? 13.296 -2.037 -6.153 1.00 88.75 72 GLY A CA 1
ATOM 601 C C . GLY A 1 72 ? 13.629 -1.958 -7.642 1.00 88.75 72 GLY A C 1
ATOM 602 O O . GLY A 1 72 ? 13.718 -0.885 -8.235 1.00 88.75 72 GLY A O 1
ATOM 603 N N . ALA A 1 73 ? 13.803 -3.135 -8.246 1.00 83.44 73 ALA A N 1
ATOM 604 C CA . ALA A 1 73 ? 14.180 -3.296 -9.651 1.00 83.44 73 ALA A CA 1
ATOM 605 C C . ALA A 1 73 ? 13.044 -3.004 -10.656 1.00 83.44 73 ALA A C 1
ATOM 607 O O . ALA A 1 73 ? 13.275 -3.088 -11.859 1.00 83.44 73 ALA A O 1
ATOM 608 N N . GLY A 1 74 ? 11.840 -2.658 -10.185 1.00 87.31 74 GLY A N 1
ATOM 609 C CA . GLY A 1 74 ? 10.649 -2.484 -11.019 1.00 87.31 74 GLY A CA 1
ATOM 610 C C . GLY A 1 74 ? 9.660 -3.646 -10.905 1.00 87.31 74 GLY A C 1
ATOM 611 O O . GLY A 1 74 ? 9.798 -4.519 -10.046 1.00 87.31 74 GLY A O 1
ATOM 612 N N . ILE A 1 75 ? 8.621 -3.599 -11.737 1.00 90.38 75 ILE A N 1
ATOM 613 C CA . ILE A 1 75 ? 7.543 -4.590 -11.822 1.00 90.38 75 ILE A CA 1
ATOM 614 C C . ILE A 1 75 ? 7.076 -4.720 -13.267 1.00 90.38 75 ILE A C 1
ATOM 616 O O . ILE A 1 75 ? 7.160 -3.753 -14.031 1.00 90.38 75 ILE A O 1
ATOM 620 N N . ASP A 1 76 ? 6.547 -5.888 -13.598 1.00 90.75 76 ASP A N 1
ATOM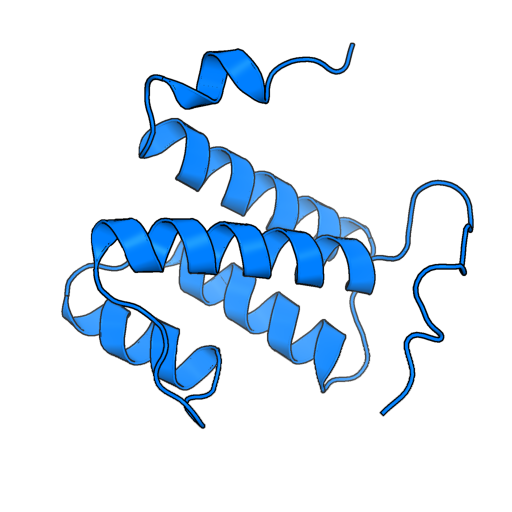 621 C CA . ASP A 1 76 ? 6.009 -6.169 -14.925 1.00 90.75 76 ASP A CA 1
ATOM 622 C C . ASP A 1 76 ? 4.514 -5.787 -15.021 1.00 90.75 76 ASP A C 1
ATOM 624 O O . ASP A 1 76 ? 3.840 -5.626 -13.992 1.00 90.75 76 ASP A O 1
ATOM 628 N N . PRO A 1 77 ? 3.968 -5.602 -16.239 1.00 90.06 77 PRO A N 1
ATOM 629 C CA . PRO A 1 77 ? 2.579 -5.182 -16.443 1.00 90.06 77 PRO A CA 1
ATOM 630 C C . PRO A 1 77 ? 1.543 -6.091 -15.771 1.00 90.06 77 PRO A C 1
ATOM 632 O O . PRO A 1 77 ? 0.576 -5.601 -15.191 1.00 90.06 77 PRO A O 1
ATOM 635 N N . GLU A 1 78 ? 1.758 -7.404 -15.775 1.00 93.50 78 GLU A N 1
ATOM 636 C CA . GLU A 1 78 ? 0.844 -8.384 -15.182 1.00 93.50 78 GLU A CA 1
ATOM 637 C C . GLU A 1 78 ? 0.742 -8.218 -13.661 1.00 93.50 78 GLU A C 1
ATOM 639 O O . GLU A 1 78 ? -0.340 -8.339 -13.077 1.00 93.50 78 GLU A O 1
ATOM 644 N N . GLU A 1 79 ? 1.865 -7.898 -13.016 1.00 94.81 79 GLU A N 1
ATOM 645 C CA . GLU A 1 79 ? 1.930 -7.644 -11.579 1.00 94.81 79 GLU A CA 1
ATOM 646 C C . GLU A 1 79 ? 1.238 -6.320 -1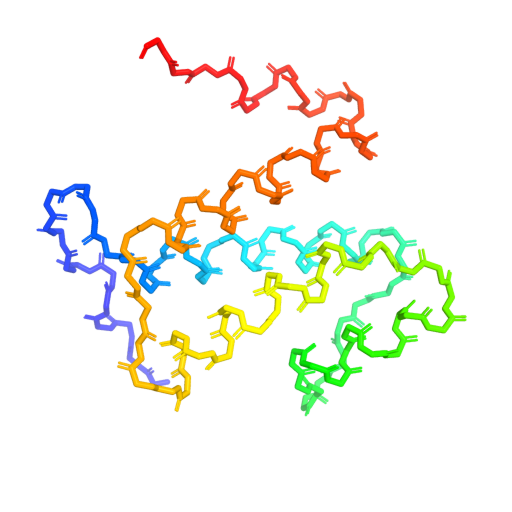1.229 1.00 94.81 79 GLU A C 1
ATOM 648 O O . GLU A 1 79 ? 0.551 -6.213 -10.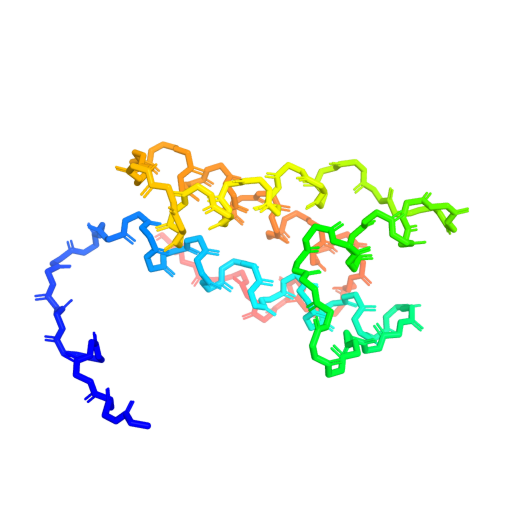207 1.00 94.81 79 GLU A O 1
ATOM 653 N N . ALA A 1 80 ? 1.368 -5.310 -12.096 1.00 93.94 80 ALA A N 1
ATOM 654 C CA . ALA A 1 80 ? 0.633 -4.060 -11.951 1.00 93.94 80 ALA A CA 1
ATOM 655 C C . ALA A 1 80 ? -0.882 -4.270 -12.078 1.00 93.94 80 ALA A C 1
ATOM 657 O O . ALA A 1 80 ? -1.648 -3.799 -11.230 1.00 93.94 80 ALA A O 1
ATOM 658 N N . ASP A 1 81 ? -1.316 -5.045 -13.070 1.00 94.31 81 ASP A N 1
ATOM 659 C CA . ASP A 1 81 ? -2.719 -5.405 -13.262 1.00 94.31 81 ASP A CA 1
ATOM 660 C C . ASP A 1 81 ? -3.276 -6.211 -12.084 1.00 94.31 81 ASP A C 1
ATOM 662 O O . ASP A 1 81 ? -4.429 -6.029 -11.677 1.00 94.31 81 ASP A O 1
ATOM 666 N N . GLU A 1 82 ? -2.483 -7.104 -11.494 1.00 95.50 82 GLU A N 1
ATOM 667 C CA . GLU A 1 82 ? -2.857 -7.815 -10.270 1.00 95.50 82 GLU A CA 1
ATOM 668 C C . GLU A 1 82 ? -3.064 -6.853 -9.092 1.00 95.50 82 GLU A C 1
AT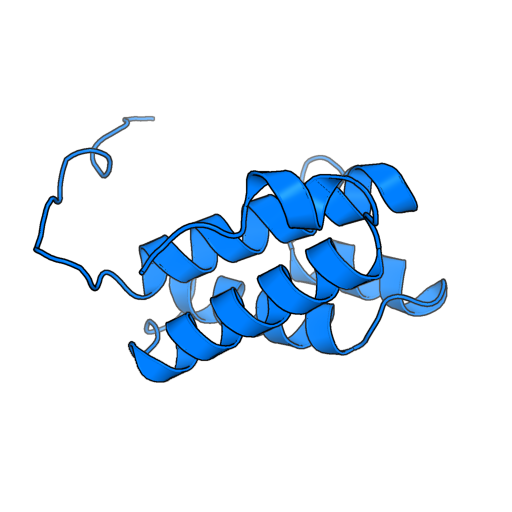OM 670 O O . GLU A 1 82 ? -4.091 -6.933 -8.405 1.00 95.50 82 GLU A O 1
ATOM 675 N N . ALA A 1 83 ? -2.150 -5.901 -8.881 1.00 96.31 83 ALA A N 1
ATOM 676 C CA . ALA A 1 83 ? -2.282 -4.903 -7.822 1.00 96.31 83 ALA A CA 1
ATOM 677 C C . ALA A 1 83 ? -3.552 -4.058 -8.000 1.00 96.31 83 ALA A C 1
ATOM 679 O O . ALA A 1 83 ? -4.329 -3.882 -7.055 1.00 96.31 83 ALA A O 1
ATOM 680 N N . VAL A 1 84 ? -3.798 -3.570 -9.220 1.00 95.75 84 VAL A N 1
ATOM 681 C CA . VAL A 1 84 ? -4.973 -2.754 -9.550 1.00 95.75 84 VAL A CA 1
ATOM 682 C C . VAL A 1 84 ? -6.263 -3.542 -9.328 1.00 95.75 84 VAL A C 1
ATOM 684 O O . VAL A 1 84 ? -7.180 -3.041 -8.667 1.00 95.75 84 VAL A O 1
ATOM 687 N N . ARG A 1 85 ? -6.343 -4.783 -9.827 1.00 96.00 85 ARG A N 1
ATOM 688 C CA . ARG A 1 85 ? -7.514 -5.656 -9.631 1.00 96.00 85 ARG A CA 1
ATOM 689 C C . ARG A 1 85 ? -7.770 -5.933 -8.154 1.00 96.00 85 ARG A C 1
ATOM 691 O O . ARG A 1 85 ? -8.912 -5.831 -7.707 1.00 96.00 85 ARG A O 1
ATOM 698 N N . THR A 1 86 ? -6.716 -6.202 -7.390 1.00 97.50 86 THR A N 1
ATOM 699 C CA . THR A 1 86 ? -6.805 -6.467 -5.951 1.00 97.50 86 THR A CA 1
ATOM 700 C C . THR A 1 86 ? -7.359 -5.265 -5.189 1.00 97.50 86 THR A C 1
ATOM 702 O O . THR A 1 86 ? -8.301 -5.405 -4.410 1.00 97.50 86 THR A O 1
ATOM 705 N N . VAL A 1 87 ? -6.836 -4.062 -5.446 1.00 96.38 87 VAL A N 1
ATOM 706 C CA . VAL A 1 87 ? -7.338 -2.840 -4.797 1.00 96.38 87 VAL A CA 1
ATOM 707 C C . VAL A 1 87 ? -8.776 -2.538 -5.219 1.00 96.38 87 VAL A C 1
ATOM 709 O O . VAL A 1 87 ? -9.590 -2.165 -4.377 1.00 96.38 87 VAL A O 1
ATOM 712 N N . ASN A 1 88 ? -9.125 -2.733 -6.493 1.00 94.19 88 ASN A N 1
ATOM 713 C CA . ASN A 1 88 ? -10.500 -2.559 -6.965 1.00 94.19 88 ASN A CA 1
ATOM 714 C C . ASN A 1 88 ? -11.483 -3.485 -6.233 1.00 94.19 88 ASN A C 1
ATOM 716 O O . ASN A 1 88 ? -12.563 -3.030 -5.849 1.00 94.19 88 ASN A O 1
ATOM 720 N N . ALA A 1 89 ? -11.108 -4.747 -6.006 1.00 93.75 89 ALA A N 1
ATOM 721 C CA . ALA A 1 89 ? -11.914 -5.691 -5.238 1.00 93.75 89 ALA A CA 1
ATOM 722 C C . ALA A 1 89 ? -12.102 -5.220 -3.786 1.00 93.75 89 ALA A C 1
ATOM 724 O O . ALA A 1 89 ? -13.239 -5.081 -3.341 1.00 93.75 89 ALA A O 1
ATOM 725 N N . LEU A 1 90 ? -11.014 -4.858 -3.094 1.00 93.69 90 LEU A N 1
ATOM 726 C CA . LEU A 1 90 ? -11.064 -4.360 -1.711 1.00 93.69 90 LEU A CA 1
ATOM 727 C C . LEU A 1 90 ? -11.948 -3.111 -1.568 1.00 93.69 90 LEU A C 1
ATOM 729 O O . LEU A 1 90 ? -12.781 -3.033 -0.667 1.00 93.69 90 LEU A O 1
ATOM 733 N N . VAL A 1 91 ? -11.814 -2.144 -2.481 1.00 90.88 91 VAL A N 1
ATOM 734 C CA . VAL A 1 91 ? -12.643 -0.928 -2.486 1.00 90.88 91 VAL A CA 1
ATOM 735 C C . VAL A 1 91 ? -14.119 -1.271 -2.686 1.00 90.88 91 VAL A C 1
ATOM 737 O O . VAL A 1 91 ? -14.973 -0.719 -1.992 1.00 90.88 91 VAL A O 1
ATOM 740 N N . ARG A 1 92 ? -14.435 -2.184 -3.614 1.00 89.25 92 ARG A N 1
ATOM 741 C CA . ARG A 1 92 ? -15.817 -2.598 -3.896 1.00 89.25 92 ARG A CA 1
ATOM 742 C C . ARG A 1 92 ? -16.447 -3.345 -2.722 1.00 89.25 92 ARG A C 1
ATOM 744 O O . ARG A 1 92 ? -17.613 -3.109 -2.428 1.00 89.25 92 ARG A O 1
ATOM 751 N N . GLU A 1 93 ? -15.692 -4.224 -2.072 1.00 89.06 93 GLU A N 1
ATOM 752 C CA . GLU A 1 93 ? -16.146 -5.000 -0.913 1.00 89.06 93 GLU A CA 1
ATOM 753 C C . GLU A 1 93 ? -16.417 -4.102 0.301 1.00 89.06 93 GLU A C 1
ATOM 755 O O . GLU A 1 93 ? -17.411 -4.294 0.997 1.00 89.06 93 GLU A O 1
ATOM 760 N N . ARG A 1 94 ? -15.574 -3.087 0.535 1.00 82.06 94 ARG A N 1
ATOM 761 C CA . ARG A 1 94 ? -15.664 -2.233 1.733 1.00 82.06 94 ARG A CA 1
ATOM 762 C C . ARG A 1 94 ? -16.449 -0.946 1.548 1.00 82.06 94 ARG A C 1
ATOM 764 O O . ARG A 1 94 ? -16.774 -0.283 2.527 1.00 82.06 94 ARG A O 1
ATOM 771 N N . THR A 1 95 ? -16.769 -0.579 0.308 1.00 74.38 95 THR A N 1
ATOM 772 C CA . THR A 1 95 ? -17.523 0.645 0.018 1.00 74.38 95 THR A CA 1
ATOM 773 C C . THR A 1 95 ? -18.694 0.365 -0.933 1.00 74.38 95 THR A C 1
ATOM 775 O O . THR A 1 95 ? -18.584 0.600 -2.142 1.00 74.38 95 THR A O 1
ATOM 778 N N . PRO A 1 96 ? -19.857 -0.081 -0.408 1.00 59.62 96 PRO A N 1
ATOM 779 C CA . PRO A 1 96 ? -21.016 -0.493 -1.211 1.00 59.62 96 PRO A CA 1
ATOM 780 C C . PRO A 1 96 ? -21.531 0.581 -2.185 1.00 59.62 96 PRO A C 1
ATOM 782 O O . PRO A 1 96 ? -22.084 0.263 -3.235 1.00 59.62 96 PRO A O 1
ATOM 785 N N . VAL A 1 97 ? -21.324 1.865 -1.871 1.00 55.31 97 VAL A N 1
ATOM 786 C CA . VAL A 1 97 ? -21.783 2.997 -2.699 1.00 55.31 97 VAL A CA 1
ATOM 787 C C . VAL A 1 97 ? -20.808 3.318 -3.849 1.00 55.31 97 VAL A C 1
ATOM 789 O O . VAL A 1 97 ? -21.225 3.765 -4.916 1.00 55.31 97 VAL A O 1
ATOM 792 N N . VAL A 1 98 ? -19.512 3.030 -3.691 1.00 52.94 98 VAL A N 1
ATOM 793 C CA . VAL A 1 98 ? -18.444 3.401 -4.645 1.00 52.94 98 VAL A CA 1
ATOM 794 C C . VAL A 1 98 ? -18.357 2.447 -5.843 1.00 52.94 98 VAL A C 1
ATOM 796 O O . VAL A 1 98 ? -17.937 2.857 -6.927 1.00 52.94 98 VAL A O 1
ATOM 799 N N . GLY A 1 99 ? -18.877 1.219 -5.719 1.00 49.94 99 GLY A N 1
ATOM 800 C CA . GLY A 1 99 ? -19.043 0.299 -6.853 1.00 49.94 99 GLY A CA 1
ATOM 801 C C . GLY A 1 99 ? -19.896 0.865 -8.001 1.00 49.94 99 GLY A C 1
ATOM 802 O O . GLY A 1 99 ? -19.751 0.426 -9.138 1.00 49.94 99 GLY A O 1
ATOM 803 N N . ARG A 1 100 ? -20.737 1.878 -7.730 1.00 50.66 100 ARG A N 1
ATOM 804 C CA . ARG A 1 100 ? -21.574 2.561 -8.730 1.00 50.66 100 ARG A CA 1
ATOM 805 C C . ARG A 1 100 ? -20.852 3.710 -9.460 1.00 50.66 100 ARG A C 1
ATOM 807 O O . ARG A 1 100 ? -21.326 4.133 -10.506 1.00 50.66 100 ARG A O 1
ATOM 814 N N . LEU A 1 101 ? -19.715 4.195 -8.940 1.00 52.03 101 LEU A N 1
ATOM 815 C CA . LEU A 1 101 ? -18.958 5.331 -9.499 1.00 52.03 101 LEU A CA 1
ATOM 816 C C . LEU A 1 101 ? -17.695 4.920 -10.277 1.00 52.03 101 LEU A C 1
ATOM 818 O O . LEU A 1 101 ? -17.329 5.602 -11.226 1.00 52.03 101 LEU A O 1
ATOM 822 N N . PHE A 1 102 ? -17.045 3.806 -9.920 1.00 53.47 102 PHE A N 1
ATOM 823 C CA . PHE A 1 102 ? -15.806 3.345 -10.582 1.00 53.47 102 PHE A CA 1
ATOM 824 C C . PHE A 1 102 ? -16.020 2.222 -11.613 1.00 53.47 102 PHE A C 1
ATOM 826 O O . PHE A 1 102 ? -15.072 1.787 -12.261 1.00 53.47 102 PHE A O 1
ATOM 833 N N . GLY A 1 103 ? -17.258 1.750 -11.786 1.00 43.56 103 GLY A N 1
ATOM 834 C CA . GLY A 1 103 ? -17.630 0.726 -12.762 1.00 43.56 103 GLY A CA 1
ATOM 835 C C . GLY A 1 103 ? -18.127 1.317 -14.081 1.00 43.56 103 GLY A C 1
ATOM 836 O O . GLY A 1 103 ? -19.309 1.199 -14.389 1.00 43.56 103 GLY A O 1
ATOM 837 N N . ARG A 1 104 ? -17.252 1.954 -14.868 1.00 42.84 104 ARG A N 1
ATOM 838 C CA . ARG A 1 104 ? -17.518 2.165 -16.300 1.00 42.84 104 ARG A CA 1
ATOM 839 C C . ARG A 1 104 ? -16.218 2.202 -17.093 1.00 42.84 104 ARG A C 1
ATOM 841 O O . ARG A 1 104 ? -15.544 3.221 -17.177 1.00 42.84 104 ARG A O 1
ATOM 848 N N . SER A 1 105 ? -15.874 1.071 -17.684 1.00 40.09 105 SER A N 1
ATOM 849 C CA . SER A 1 105 ? -15.064 1.003 -18.897 1.00 40.09 105 SER A CA 1
ATOM 850 C C . SER A 1 105 ? -15.531 -0.248 -19.630 1.00 40.09 105 SER A C 1
ATOM 852 O O . SER A 1 105 ? -15.365 -1.355 -19.120 1.00 40.09 105 SER A O 1
ATOM 854 N N . SER A 1 106 ? -16.268 -0.001 -20.717 1.00 40.22 106 SER A N 1
ATOM 855 C CA . SER A 1 106 ? -16.667 -0.967 -21.741 1.00 40.22 106 SER A CA 1
ATOM 856 C C . SER A 1 106 ? -15.463 -1.607 -22.420 1.00 40.22 106 SER A C 1
ATOM 858 O O . SER A 1 106 ? -14.378 -0.980 -22.399 1.00 40.22 106 SER A O 1
#